Protein AF-A0A950ALD3-F1 (afdb_monomer_lite)

Secondary structure (DSSP, 8-state):
--PPPPHHHHHHHHHHHHHHHHHHHHHHHTT-TT--HHHHHHHHHHHHHH-SS--HHHHHHHHHHHHHHHTTPPTTHHHHHHHS--SS-HHHHTTS-HHHHHHHHHHHHHHHHT-

Radius of gyration: 14.39 Å; chains: 1; bounding box: 42×24×38 Å

Sequence (115 aa):
MATKPTRFQQQACDHLAEALALIVEGARLDGRGNFDTEDLTAIADRLAKASSAFALDEIVARALERRCRSLGLRSGTSDLLMVVESETRPLETLLLSDEEFKGHVERLDEELGEV

Structure (mmCIF, N/CA/C/O backbone):
data_AF-A0A950ALD3-F1
#
_entry.id   AF-A0A950ALD3-F1
#
loop_
_atom_site.group_PDB
_atom_site.id
_atom_site.type_symbol
_atom_site.label_atom_id
_atom_site.label_alt_id
_atom_site.label_comp_id
_atom_site.label_asym_id
_atom_site.label_entity_id
_atom_site.label_seq_id
_atom_site.pdbx_PDB_ins_code
_atom_site.Cartn_x
_atom_site.Cartn_y
_atom_site.Cartn_z
_atom_site.occupancy
_atom_site.B_iso_or_equiv
_atom_site.auth_seq_id
_atom_site.auth_comp_id
_atom_site.auth_asym_id
_atom_site.auth_atom_id
_atom_site.pdbx_PDB_model_num
ATOM 1 N N . MET A 1 1 ? 24.948 -12.929 -6.728 1.00 46.84 1 MET A N 1
ATOM 2 C CA . MET A 1 1 ? 25.126 -11.767 -5.829 1.00 46.84 1 MET A CA 1
ATOM 3 C C . MET A 1 1 ? 24.055 -10.752 -6.176 1.00 46.84 1 MET A C 1
ATOM 5 O O . MET A 1 1 ? 24.081 -10.253 -7.292 1.00 46.84 1 MET A O 1
ATOM 9 N N . ALA A 1 2 ? 23.106 -10.485 -5.278 1.00 56.88 2 ALA A N 1
ATOM 10 C CA . ALA A 1 2 ? 22.180 -9.371 -5.464 1.00 56.88 2 ALA A CA 1
ATOM 11 C C . ALA A 1 2 ? 22.966 -8.067 -5.262 1.00 56.88 2 ALA A C 1
ATOM 13 O O . ALA A 1 2 ? 23.447 -7.781 -4.165 1.00 56.88 2 ALA A O 1
ATOM 14 N N . THR A 1 3 ? 23.197 -7.322 -6.339 1.00 72.62 3 THR A N 1
ATOM 15 C CA . THR A 1 3 ? 23.787 -5.983 -6.264 1.00 72.62 3 THR A CA 1
ATOM 16 C C . THR A 1 3 ? 22.839 -5.068 -5.502 1.00 72.62 3 THR A C 1
ATOM 18 O O . THR A 1 3 ? 21.646 -5.045 -5.800 1.00 72.62 3 THR A O 1
ATOM 21 N N . LYS A 1 4 ? 23.360 -4.311 -4.528 1.00 82.75 4 LYS A N 1
ATOM 22 C CA . LYS A 1 4 ? 22.562 -3.328 -3.781 1.00 82.75 4 LYS A CA 1
ATOM 23 C C . LYS A 1 4 ? 21.843 -2.382 -4.759 1.00 82.75 4 LYS A C 1
ATOM 25 O O . LYS A 1 4 ? 22.503 -1.899 -5.685 1.00 82.75 4 LYS A O 1
ATOM 30 N N . PRO A 1 5 ? 20.548 -2.081 -4.552 1.00 85.88 5 PRO A N 1
ATOM 31 C CA . PRO A 1 5 ? 19.822 -1.152 -5.406 1.00 85.88 5 PRO A CA 1
ATOM 32 C C . PRO A 1 5 ? 20.500 0.217 -5.451 1.00 85.88 5 PRO A C 1
ATOM 34 O O . PRO A 1 5 ? 20.897 0.769 -4.419 1.00 85.88 5 PRO A O 1
ATOM 37 N N . THR A 1 6 ? 20.609 0.784 -6.648 1.00 92.31 6 THR A N 1
ATOM 38 C CA . THR A 1 6 ? 21.140 2.134 -6.854 1.00 92.31 6 THR A CA 1
ATOM 39 C C . THR A 1 6 ? 20.234 3.182 -6.209 1.00 92.31 6 THR A C 1
ATOM 41 O O . THR A 1 6 ? 19.047 2.953 -5.973 1.00 92.31 6 THR A O 1
ATOM 44 N N . ARG A 1 7 ? 20.773 4.383 -5.972 1.00 92.81 7 ARG A N 1
ATOM 45 C CA . ARG A 1 7 ? 19.989 5.508 -5.443 1.00 92.81 7 ARG A CA 1
ATOM 46 C C . ARG A 1 7 ? 18.783 5.843 -6.332 1.00 92.81 7 ARG A C 1
ATOM 48 O O . ARG A 1 7 ? 17.705 6.100 -5.812 1.00 92.81 7 ARG A O 1
ATOM 55 N N . PHE A 1 8 ? 18.947 5.772 -7.655 1.00 93.44 8 PHE A N 1
ATOM 56 C CA . PHE A 1 8 ? 17.853 5.990 -8.605 1.00 93.44 8 PHE A CA 1
ATOM 57 C C . PHE A 1 8 ? 16.784 4.898 -8.531 1.00 93.44 8 PHE A C 1
ATOM 59 O O . PHE A 1 8 ? 15.601 5.208 -8.595 1.00 93.44 8 PHE A O 1
ATOM 66 N N . GLN A 1 9 ? 17.176 3.635 -8.343 1.00 93.56 9 GLN A N 1
ATOM 67 C CA . GLN A 1 9 ? 16.218 2.542 -8.152 1.00 93.56 9 GLN A CA 1
ATOM 68 C C . GLN A 1 9 ? 15.418 2.730 -6.857 1.00 93.56 9 GLN A C 1
ATOM 70 O O . GLN A 1 9 ? 14.203 2.558 -6.864 1.00 93.56 9 GLN A O 1
ATOM 75 N N . GLN A 1 10 ? 16.070 3.127 -5.760 1.00 94.00 10 GLN A N 1
ATOM 76 C CA . GLN A 1 10 ? 15.378 3.413 -4.499 1.00 94.00 10 GLN A CA 1
ATOM 77 C C . GLN A 1 10 ? 14.377 4.564 -4.653 1.00 94.00 10 GLN A C 1
ATOM 79 O O . GLN A 1 10 ? 13.241 4.425 -4.214 1.00 94.00 10 GLN A O 1
ATOM 84 N N . GLN A 1 11 ? 14.767 5.647 -5.330 1.00 94.62 11 GLN A N 1
ATOM 85 C CA . GLN A 1 11 ? 13.874 6.774 -5.605 1.00 94.62 11 GLN A CA 1
ATOM 86 C C . GLN A 1 11 ? 12.697 6.377 -6.510 1.00 94.62 11 GLN A C 1
ATOM 88 O O . GLN A 1 11 ? 11.572 6.810 -6.285 1.00 94.62 11 GLN A O 1
ATOM 93 N N . ALA A 1 12 ? 12.934 5.531 -7.517 1.00 94.00 12 ALA A N 1
ATOM 94 C CA . ALA A 1 12 ? 11.860 4.998 -8.350 1.00 94.00 12 ALA A CA 1
ATOM 95 C C . ALA A 1 12 ? 10.856 4.193 -7.510 1.00 94.00 12 ALA A C 1
ATOM 97 O O . ALA A 1 12 ? 9.655 4.390 -7.652 1.00 94.00 12 ALA A O 1
ATOM 98 N N . CYS A 1 13 ? 11.337 3.352 -6.589 1.00 94.44 13 CYS A N 1
ATOM 99 C CA . CYS A 1 13 ? 10.479 2.617 -5.659 1.00 94.44 13 CYS A CA 1
ATOM 100 C C . CYS A 1 13 ? 9.642 3.561 -4.778 1.00 94.44 13 CYS A C 1
ATOM 102 O O . CYS A 1 13 ? 8.440 3.354 -4.637 1.00 94.44 13 CYS A O 1
ATOM 104 N N . ASP A 1 14 ? 10.239 4.645 -4.267 1.00 95.44 14 ASP A N 1
ATOM 105 C CA . ASP A 1 14 ? 9.509 5.658 -3.490 1.00 95.44 14 ASP A CA 1
ATOM 106 C C . ASP A 1 14 ? 8.390 6.329 -4.292 1.00 95.44 14 ASP A C 1
ATOM 108 O O . ASP A 1 14 ? 7.294 6.513 -3.761 1.00 95.44 14 ASP A O 1
ATOM 112 N N . HIS A 1 15 ? 8.641 6.667 -5.561 1.00 96.75 15 HIS A N 1
ATOM 113 C CA . HIS A 1 15 ? 7.628 7.260 -6.437 1.00 96.75 15 HIS A CA 1
ATOM 114 C C . HIS A 1 15 ? 6.514 6.268 -6.799 1.00 96.75 15 HIS A C 1
ATOM 116 O O . HIS A 1 15 ? 5.352 6.658 -6.869 1.00 96.75 15 HIS A O 1
ATOM 122 N N . LEU A 1 16 ? 6.841 4.992 -7.023 1.00 97.00 16 LEU A N 1
ATOM 123 C CA . LEU A 1 16 ? 5.839 3.960 -7.313 1.00 97.00 16 LEU A CA 1
ATOM 124 C C . LEU A 1 16 ? 4.941 3.704 -6.096 1.00 97.00 16 LEU A C 1
ATOM 126 O O . LEU A 1 16 ? 3.722 3.631 -6.235 1.00 97.00 16 LEU A O 1
ATOM 130 N N . ALA A 1 17 ? 5.532 3.636 -4.902 1.00 96.38 17 ALA A N 1
ATOM 131 C CA . ALA A 1 17 ? 4.797 3.509 -3.648 1.00 96.38 17 ALA A CA 1
ATOM 132 C C . ALA A 1 17 ? 3.910 4.733 -3.368 1.00 96.38 17 ALA A C 1
ATOM 134 O O . ALA A 1 17 ? 2.777 4.597 -2.914 1.00 96.38 17 ALA A O 1
ATOM 135 N N . GLU A 1 18 ? 4.406 5.935 -3.667 1.00 96.12 18 GLU A N 1
ATOM 136 C CA . GLU A 1 18 ? 3.626 7.171 -3.586 1.00 96.12 18 GLU A CA 1
ATOM 137 C C . GLU A 1 18 ? 2.441 7.175 -4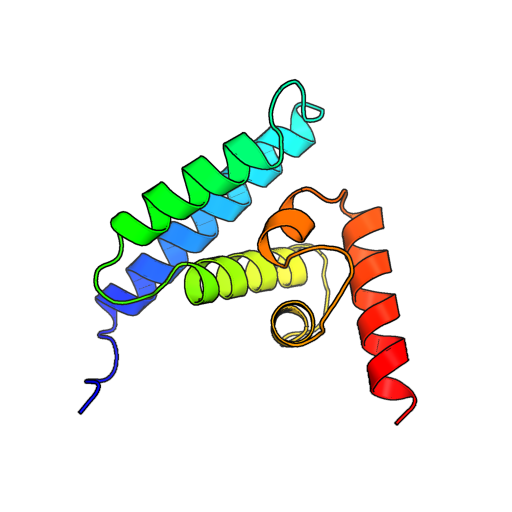.545 1.00 96.12 18 GLU A C 1
ATOM 139 O O . GLU A 1 18 ? 1.330 7.489 -4.131 1.00 96.12 18 GLU A O 1
ATOM 144 N N . ALA A 1 19 ? 2.657 6.785 -5.802 1.00 96.94 19 ALA A N 1
ATOM 145 C CA . ALA A 1 19 ? 1.588 6.686 -6.785 1.00 96.94 19 ALA A CA 1
ATOM 146 C C . ALA A 1 19 ? 0.495 5.715 -6.320 1.00 96.94 19 ALA A C 1
ATOM 148 O O . ALA A 1 19 ? -0.684 6.055 -6.383 1.00 96.94 19 ALA A O 1
ATOM 149 N N . LEU A 1 20 ? 0.880 4.544 -5.797 1.00 96.62 20 LEU A N 1
ATOM 150 C CA . LEU A 1 20 ? -0.062 3.574 -5.238 1.00 96.62 20 LEU A CA 1
ATOM 151 C C . LEU A 1 20 ? -0.879 4.181 -4.087 1.00 96.62 20 LEU A C 1
ATOM 153 O O . LEU A 1 20 ? -2.105 4.101 -4.098 1.00 96.62 20 LEU A O 1
ATOM 157 N N . ALA A 1 21 ? -0.211 4.827 -3.127 1.00 94.75 21 ALA A N 1
ATOM 158 C CA . ALA A 1 21 ? -0.872 5.450 -1.984 1.00 94.75 21 ALA A CA 1
ATOM 159 C C . ALA A 1 21 ? -1.846 6.565 -2.406 1.00 94.75 21 ALA A C 1
ATOM 161 O O . ALA A 1 21 ? -2.976 6.592 -1.925 1.00 94.75 21 ALA A O 1
ATOM 162 N N . LEU A 1 22 ? -1.443 7.437 -3.337 1.00 94.88 22 LEU A N 1
ATOM 163 C CA . LEU A 1 22 ? -2.263 8.554 -3.819 1.00 94.88 22 LEU A CA 1
ATOM 164 C C . LEU A 1 22 ? -3.482 8.093 -4.621 1.00 94.88 22 LEU A C 1
ATOM 166 O O . LEU A 1 22 ? -4.557 8.669 -4.477 1.00 94.88 22 LEU A O 1
ATOM 170 N N . ILE A 1 23 ? -3.340 7.056 -5.453 1.00 94.62 23 ILE A N 1
ATOM 171 C CA . ILE A 1 23 ? -4.470 6.472 -6.189 1.00 94.62 23 ILE A CA 1
ATOM 172 C C . ILE A 1 23 ? -5.514 5.947 -5.203 1.00 94.62 23 ILE A C 1
ATOM 174 O O . ILE A 1 23 ? -6.698 6.254 -5.334 1.00 94.62 23 ILE A O 1
ATOM 178 N N . VAL A 1 24 ? -5.073 5.192 -4.194 1.00 93.38 24 VAL A N 1
ATOM 179 C CA . VAL A 1 24 ? -5.976 4.617 -3.194 1.00 93.38 24 VAL A CA 1
ATOM 180 C C . VAL A 1 24 ? -6.595 5.696 -2.311 1.00 93.38 24 VAL A C 1
ATOM 182 O O . VAL A 1 24 ? -7.785 5.645 -2.019 1.00 93.38 24 VAL A O 1
ATOM 185 N N . GLU A 1 25 ? -5.824 6.697 -1.894 1.00 92.56 25 GLU A N 1
ATOM 186 C CA . GLU A 1 25 ? -6.351 7.850 -1.166 1.00 92.56 25 GLU A CA 1
ATOM 187 C C . GLU A 1 25 ? -7.416 8.590 -1.978 1.00 92.56 25 GLU A C 1
ATOM 189 O O . GLU A 1 25 ? -8.506 8.823 -1.461 1.00 92.56 25 GLU A O 1
ATOM 194 N N . GLY A 1 26 ? -7.149 8.875 -3.255 1.00 92.62 26 GLY A N 1
ATOM 195 C CA . GLY A 1 26 ? -8.121 9.480 -4.161 1.00 92.62 26 GLY A CA 1
ATOM 196 C C . GLY A 1 26 ? -9.404 8.656 -4.265 1.00 92.62 26 GLY A C 1
ATOM 197 O O . GLY A 1 26 ? -10.492 9.202 -4.102 1.00 92.62 26 GLY A O 1
ATOM 198 N N . ALA A 1 27 ? -9.282 7.336 -4.436 1.00 91.62 27 ALA A N 1
ATOM 199 C CA . ALA A 1 27 ? -10.429 6.432 -4.464 1.00 91.62 27 ALA A CA 1
ATOM 200 C C . ALA A 1 27 ? -11.227 6.462 -3.150 1.00 91.62 27 ALA A C 1
ATOM 202 O O . ALA A 1 27 ? -12.454 6.516 -3.176 1.00 91.62 27 ALA A O 1
ATOM 203 N N . ARG A 1 28 ? -10.561 6.470 -1.988 1.00 89.12 28 ARG A N 1
ATOM 204 C CA . ARG A 1 28 ? -11.236 6.554 -0.680 1.00 89.12 28 ARG A CA 1
ATOM 205 C C . ARG A 1 28 ? -11.953 7.888 -0.486 1.00 89.12 28 ARG A C 1
ATOM 207 O O . ARG A 1 28 ? -13.081 7.888 -0.000 1.00 89.12 28 ARG A O 1
ATOM 214 N N . LEU A 1 29 ? -11.323 8.999 -0.867 1.00 88.50 29 LEU A N 1
ATOM 215 C CA . LEU A 1 29 ? -11.906 10.341 -0.765 1.00 88.50 29 LEU A CA 1
ATOM 216 C C . LEU A 1 29 ? -13.130 10.514 -1.673 1.00 88.50 29 LEU A C 1
ATOM 218 O O . LEU A 1 29 ? -14.070 11.205 -1.292 1.00 88.50 29 LEU A O 1
ATOM 222 N N . ASP A 1 30 ? -13.152 9.840 -2.823 1.00 88.69 30 ASP A N 1
ATOM 223 C CA . ASP A 1 30 ? -14.302 9.792 -3.737 1.00 88.69 30 ASP A CA 1
ATOM 224 C C . ASP A 1 30 ? -15.396 8.796 -3.284 1.00 88.69 30 ASP A C 1
ATOM 226 O O . ASP A 1 30 ? -16.366 8.537 -3.991 1.00 88.69 30 ASP A O 1
ATOM 230 N N . GLY A 1 31 ? -15.261 8.215 -2.084 1.00 81.75 31 GLY A N 1
ATOM 231 C CA . GLY A 1 31 ? -16.244 7.297 -1.500 1.00 81.75 31 GLY A CA 1
ATOM 232 C C . GLY A 1 31 ? -16.114 5.845 -1.965 1.00 81.75 31 GLY A C 1
ATOM 233 O O . GLY A 1 31 ? -17.079 5.090 -1.874 1.00 81.75 31 GLY A O 1
ATOM 234 N N . ARG A 1 32 ? -14.939 5.450 -2.470 1.00 71.00 32 ARG A N 1
ATOM 235 C CA . ARG A 1 32 ? -14.583 4.134 -3.040 1.00 71.00 32 ARG A CA 1
ATOM 236 C C . ARG A 1 32 ? -15.385 3.689 -4.261 1.00 71.00 32 ARG A C 1
ATOM 238 O O . ARG A 1 32 ? -14.904 2.800 -4.943 1.00 71.00 32 ARG A O 1
ATOM 245 N N . GLY A 1 33 ? -16.517 4.316 -4.590 1.00 76.19 33 GLY A N 1
ATOM 246 C CA . GLY A 1 33 ? -17.267 4.130 -5.838 1.00 76.19 33 GLY A CA 1
ATOM 247 C C . GLY A 1 33 ? -17.228 2.698 -6.385 1.00 76.19 33 GLY A C 1
ATOM 248 O O . GLY A 1 33 ? -17.718 1.771 -5.746 1.00 76.19 33 GLY A O 1
ATOM 249 N N . ASN A 1 34 ? -16.611 2.547 -7.560 1.00 84.00 34 ASN A N 1
ATOM 250 C CA . ASN A 1 34 ? -16.360 1.260 -8.217 1.00 84.00 34 ASN A CA 1
ATOM 251 C C . ASN A 1 34 ? -14.940 0.714 -7.981 1.00 84.00 34 ASN A C 1
ATOM 253 O O . ASN A 1 34 ? -14.609 -0.303 -8.567 1.00 84.00 34 ASN A O 1
ATOM 257 N N . PHE A 1 35 ? -14.096 1.402 -7.206 1.00 91.38 35 PHE A N 1
ATOM 258 C CA . PHE A 1 35 ? -12.700 1.026 -7.001 1.00 91.38 35 PHE A CA 1
ATOM 259 C C . PHE A 1 35 ? -12.589 -0.046 -5.919 1.00 91.38 35 PHE A C 1
ATOM 261 O O . PHE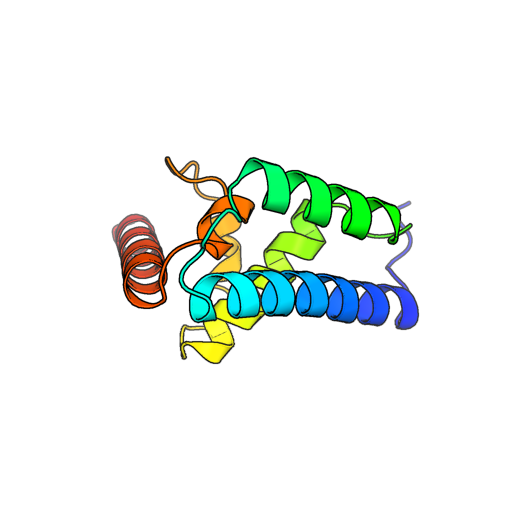 A 1 35 ? -12.758 0.232 -4.726 1.00 91.38 35 PHE A O 1
ATOM 268 N N . ASP A 1 36 ? -12.285 -1.266 -6.342 1.00 90.69 36 ASP A N 1
ATOM 269 C CA . ASP A 1 36 ? -12.246 -2.433 -5.470 1.00 90.69 36 ASP A CA 1
ATOM 270 C C . ASP A 1 36 ? -10.849 -3.075 -5.368 1.00 90.69 36 ASP A C 1
ATOM 272 O O . ASP A 1 36 ? -9.819 -2.532 -5.784 1.00 90.69 36 ASP A O 1
ATOM 276 N N . THR A 1 37 ? -10.804 -4.247 -4.737 1.00 91.81 37 THR A N 1
ATOM 277 C CA . THR A 1 37 ? -9.582 -5.035 -4.566 1.00 91.81 37 THR A CA 1
ATOM 278 C C . THR A 1 37 ? -8.988 -5.513 -5.893 1.00 91.81 37 THR A C 1
ATOM 280 O O . THR A 1 37 ? -7.763 -5.623 -6.003 1.00 91.81 37 THR A O 1
ATOM 283 N N . GLU A 1 38 ? -9.813 -5.812 -6.898 1.00 93.50 38 GLU A N 1
ATOM 284 C CA . GLU A 1 38 ? -9.344 -6.258 -8.211 1.00 93.50 38 GLU A CA 1
ATOM 285 C C . GLU A 1 38 ? -8.673 -5.098 -8.953 1.00 93.50 38 GLU A C 1
ATOM 287 O O . GLU A 1 38 ? -7.548 -5.253 -9.442 1.00 93.50 38 GLU A O 1
ATOM 292 N N . ASP A 1 39 ? -9.291 -3.915 -8.934 1.00 94.44 39 ASP A N 1
ATOM 293 C CA . ASP A 1 39 ? -8.707 -2.690 -9.487 1.00 94.44 39 ASP A CA 1
ATOM 294 C C . ASP A 1 39 ? -7.368 -2.353 -8.826 1.00 94.44 39 ASP A C 1
ATOM 296 O O . ASP A 1 39 ? -6.367 -2.095 -9.508 1.00 94.44 39 ASP A O 1
ATOM 300 N N . LEU A 1 40 ? -7.323 -2.408 -7.490 1.00 95.25 40 LEU A N 1
ATOM 301 C CA . LEU A 1 40 ? -6.101 -2.171 -6.732 1.00 95.25 40 LEU A CA 1
ATOM 302 C C . LEU A 1 40 ? -5.000 -3.167 -7.111 1.00 95.25 40 LEU A C 1
ATOM 304 O O . LEU A 1 40 ? -3.865 -2.760 -7.369 1.00 95.25 40 LEU A O 1
ATOM 308 N N . THR A 1 41 ? -5.332 -4.456 -7.191 1.00 95.12 41 THR A N 1
ATOM 309 C CA . THR A 1 41 ? -4.384 -5.510 -7.578 1.00 95.12 41 THR A CA 1
ATOM 310 C C . THR A 1 41 ? -3.839 -5.253 -8.983 1.00 95.12 41 THR A C 1
ATOM 312 O O . THR A 1 41 ? -2.625 -5.256 -9.193 1.00 95.12 41 THR A O 1
ATOM 315 N N . ALA A 1 42 ? -4.710 -4.922 -9.938 1.00 95.75 42 ALA A N 1
ATOM 316 C CA . ALA A 1 42 ? -4.317 -4.648 -11.315 1.00 95.75 42 ALA A CA 1
ATOM 317 C C . ALA A 1 42 ? -3.425 -3.400 -11.452 1.00 95.75 42 ALA A C 1
ATOM 319 O O . ALA A 1 42 ? -2.569 -3.337 -12.342 1.00 95.75 42 ALA A O 1
ATOM 320 N N . ILE A 1 43 ? -3.619 -2.382 -10.611 1.00 95.50 43 ILE A N 1
ATOM 321 C CA . ILE A 1 43 ? -2.752 -1.197 -10.569 1.00 95.50 43 ILE A CA 1
ATOM 322 C C . ILE A 1 43 ? -1.405 -1.541 -9.946 1.00 95.50 43 ILE A C 1
ATOM 324 O O . ILE A 1 43 ? -0.366 -1.206 -10.522 1.00 95.50 43 ILE A O 1
ATOM 328 N N . ALA A 1 44 ? -1.408 -2.236 -8.813 1.00 95.00 44 ALA A N 1
ATOM 329 C CA . ALA A 1 44 ? -0.191 -2.598 -8.106 1.00 95.00 44 ALA A CA 1
ATOM 330 C C . ALA A 1 44 ? 0.715 -3.494 -8.975 1.00 95.00 44 ALA A C 1
ATOM 332 O O . ALA A 1 44 ? 1.912 -3.228 -9.096 1.00 95.00 44 ALA A O 1
ATOM 333 N N . ASP A 1 45 ? 0.136 -4.445 -9.714 1.00 95.00 45 ASP A N 1
ATOM 334 C CA . ASP A 1 45 ? 0.850 -5.274 -10.693 1.00 95.00 45 ASP A CA 1
ATOM 335 C C . ASP A 1 45 ? 1.493 -4.455 -11.820 1.00 95.00 45 ASP A C 1
ATOM 337 O O . ASP A 1 45 ? 2.610 -4.741 -12.267 1.00 95.00 45 ASP A O 1
ATOM 341 N N . ARG A 1 46 ? 0.798 -3.426 -12.321 1.00 95.12 46 ARG A N 1
ATOM 342 C CA . ARG A 1 46 ? 1.343 -2.535 -13.358 1.00 95.12 46 ARG A CA 1
ATOM 343 C C . ARG A 1 46 ? 2.491 -1.687 -12.817 1.00 95.12 46 ARG A C 1
ATOM 345 O O . ARG A 1 46 ? 3.478 -1.503 -13.528 1.00 95.12 46 ARG A O 1
ATOM 352 N N . LEU A 1 47 ? 2.392 -1.212 -11.576 1.00 93.31 47 LEU A N 1
ATOM 353 C CA . LEU A 1 47 ? 3.466 -0.470 -10.913 1.00 93.31 47 LEU A CA 1
ATOM 354 C C . LEU A 1 47 ? 4.688 -1.359 -10.659 1.00 93.31 47 LEU A C 1
ATOM 356 O O . LEU A 1 47 ? 5.808 -0.941 -10.946 1.00 93.31 47 LEU A O 1
ATOM 360 N N . ALA A 1 48 ? 4.486 -2.602 -10.217 1.00 93.06 48 ALA A N 1
ATOM 361 C CA . ALA A 1 48 ? 5.568 -3.567 -10.040 1.00 93.06 48 ALA A CA 1
ATOM 362 C C . ALA A 1 48 ? 6.316 -3.829 -11.356 1.00 93.06 48 ALA A C 1
ATOM 364 O O . ALA A 1 48 ? 7.542 -3.813 -11.379 1.00 93.06 48 ALA A O 1
ATOM 365 N N . LYS A 1 49 ? 5.599 -3.951 -12.483 1.00 93.50 49 LYS A N 1
ATOM 366 C CA . LYS A 1 49 ? 6.207 -4.093 -13.823 1.00 93.50 49 LYS A CA 1
ATOM 367 C C . LYS A 1 49 ? 7.012 -2.872 -14.277 1.00 93.50 49 LYS A C 1
ATOM 369 O O . LYS A 1 49 ? 7.878 -3.015 -15.138 1.00 93.50 49 LYS A O 1
ATOM 374 N N . ALA A 1 50 ? 6.738 -1.686 -13.734 1.00 91.12 50 ALA A N 1
ATOM 375 C CA . ALA A 1 50 ? 7.523 -0.484 -14.017 1.00 91.12 50 ALA A CA 1
ATOM 376 C C . ALA A 1 50 ? 8.874 -0.475 -13.276 1.00 91.12 50 ALA A C 1
ATOM 378 O O . ALA A 1 50 ? 9.776 0.278 -13.647 1.00 91.12 50 ALA A O 1
ATOM 379 N N . SER A 1 51 ? 9.034 -1.317 -12.252 1.00 88.38 51 SER A N 1
ATOM 380 C CA . SER A 1 51 ? 10.283 -1.496 -11.521 1.00 88.38 51 SER A CA 1
ATOM 381 C C . SER A 1 51 ? 11.043 -2.715 -12.035 1.00 88.38 51 SER A C 1
ATOM 383 O O . SER A 1 51 ? 10.515 -3.817 -12.119 1.00 88.38 51 SER A O 1
ATOM 385 N N . SER A 1 52 ? 12.332 -2.546 -12.324 1.00 86.44 52 SER A N 1
ATOM 386 C CA . SER A 1 52 ? 13.223 -3.672 -12.635 1.00 86.44 52 SER A CA 1
ATOM 387 C C . SER A 1 52 ? 13.978 -4.197 -11.407 1.00 86.44 52 SER A C 1
ATOM 389 O O . SER A 1 52 ? 14.818 -5.082 -11.548 1.00 86.44 52 SER A O 1
ATOM 391 N N . ALA A 1 53 ? 13.792 -3.576 -10.238 1.00 88.44 53 ALA A N 1
ATOM 392 C CA . ALA A 1 53 ? 14.668 -3.748 -9.074 1.00 88.44 53 ALA A CA 1
ATOM 393 C C . ALA A 1 53 ? 13.933 -4.090 -7.772 1.00 88.44 53 ALA A C 1
ATOM 395 O O . ALA A 1 53 ? 14.585 -4.465 -6.803 1.00 88.44 53 ALA A O 1
ATOM 396 N N . PHE A 1 54 ? 12.610 -3.943 -7.745 1.00 88.81 54 PHE A N 1
ATOM 397 C CA . PHE A 1 54 ? 11.770 -4.173 -6.571 1.00 88.81 54 PHE A CA 1
ATOM 398 C C . PHE A 1 54 ? 10.537 -4.951 -6.997 1.00 88.81 54 PHE A C 1
ATOM 400 O O . PHE A 1 54 ? 9.985 -4.652 -8.060 1.00 88.81 54 PHE A O 1
ATOM 407 N N . ALA A 1 55 ? 10.137 -5.932 -6.191 1.00 92.12 55 ALA A N 1
ATOM 408 C CA . ALA A 1 55 ? 8.904 -6.656 -6.415 1.00 92.12 55 ALA A CA 1
ATOM 409 C C . ALA A 1 55 ? 7.718 -5.845 -5.878 1.00 92.12 55 ALA A C 1
ATOM 411 O O . ALA A 1 55 ? 7.862 -4.740 -5.341 1.00 92.12 55 ALA A O 1
ATOM 412 N N . LEU A 1 56 ? 6.524 -6.397 -6.079 1.00 92.88 56 LEU A N 1
ATOM 413 C CA . LEU A 1 56 ? 5.287 -5.798 -5.603 1.00 92.88 56 LEU A CA 1
ATOM 414 C C . LEU A 1 56 ? 5.321 -5.585 -4.083 1.00 92.88 56 LEU A C 1
ATOM 416 O O . LEU A 1 56 ? 4.985 -4.497 -3.622 1.00 92.88 56 LEU A O 1
ATOM 420 N N . ASP A 1 57 ? 5.795 -6.574 -3.327 1.00 92.31 57 ASP A N 1
ATOM 421 C CA . ASP A 1 57 ? 5.801 -6.539 -1.864 1.00 92.31 57 ASP A CA 1
ATOM 422 C C . ASP A 1 57 ? 6.617 -5.366 -1.309 1.00 92.31 57 ASP A C 1
ATOM 424 O O . ASP A 1 57 ? 6.157 -4.684 -0.396 1.00 92.31 57 ASP A O 1
ATOM 428 N N . GLU A 1 58 ? 7.779 -5.040 -1.889 1.00 93.00 58 GLU A N 1
ATOM 429 C CA . GLU A 1 58 ? 8.548 -3.873 -1.440 1.00 93.00 58 GLU A CA 1
ATOM 430 C C . GLU A 1 58 ? 7.856 -2.544 -1.761 1.00 93.00 58 GLU A C 1
ATOM 432 O O . GLU A 1 58 ? 7.959 -1.590 -0.986 1.00 93.00 58 GLU A O 1
ATOM 437 N N . ILE A 1 59 ? 7.151 -2.460 -2.893 1.00 94.81 59 ILE A N 1
ATOM 438 C CA . ILE A 1 59 ? 6.378 -1.265 -3.254 1.00 94.81 59 ILE A CA 1
ATOM 439 C C . ILE A 1 59 ? 5.200 -1.103 -2.284 1.00 94.81 59 ILE A C 1
ATOM 441 O O . ILE A 1 59 ? 4.957 0.003 -1.797 1.00 94.81 59 ILE A O 1
ATOM 445 N N . VAL A 1 60 ? 4.508 -2.200 -1.959 1.00 95.06 60 VAL A N 1
ATOM 446 C CA . VAL A 1 60 ? 3.398 -2.224 -0.997 1.00 95.06 60 VAL A CA 1
ATOM 447 C C . VAL A 1 60 ? 3.880 -1.851 0.400 1.00 95.06 60 VAL A C 1
ATOM 449 O O . VAL A 1 60 ? 3.301 -0.953 1.007 1.00 95.06 60 VAL A O 1
ATOM 452 N N . ALA A 1 61 ? 4.977 -2.438 0.880 1.00 93.62 61 ALA A N 1
ATOM 453 C CA . ALA A 1 61 ? 5.560 -2.109 2.179 1.00 93.62 61 ALA A CA 1
ATOM 454 C C . ALA A 1 61 ? 5.867 -0.608 2.299 1.00 93.62 61 ALA A C 1
ATOM 456 O O . ALA A 1 61 ? 5.505 0.036 3.284 1.00 93.62 61 ALA A O 1
ATOM 457 N N . ARG A 1 62 ? 6.460 -0.004 1.258 1.00 94.44 62 ARG A N 1
A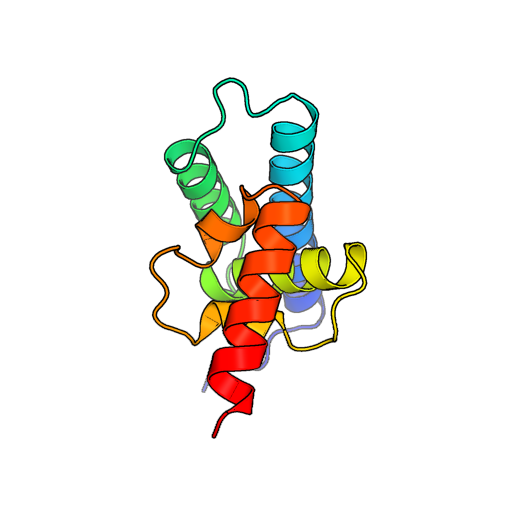TOM 458 C CA . ARG A 1 62 ? 6.711 1.446 1.239 1.00 94.44 62 ARG A CA 1
ATOM 459 C C . ARG A 1 62 ? 5.430 2.271 1.194 1.00 94.44 62 ARG A C 1
ATOM 461 O O . ARG A 1 62 ? 5.383 3.326 1.825 1.00 94.44 62 ARG A O 1
ATOM 468 N N . ALA A 1 63 ? 4.406 1.830 0.465 1.00 95.56 63 ALA A N 1
ATOM 469 C CA . ALA A 1 63 ? 3.118 2.520 0.424 1.00 95.56 63 ALA A CA 1
ATOM 470 C C . ALA A 1 63 ? 2.436 2.497 1.804 1.00 95.56 63 ALA A C 1
ATOM 472 O O . ALA A 1 63 ? 1.961 3.532 2.275 1.00 95.56 63 ALA A O 1
ATOM 473 N N . LEU A 1 64 ? 2.479 1.353 2.491 1.00 94.25 64 LEU A N 1
ATOM 474 C CA . LEU A 1 64 ? 1.988 1.196 3.859 1.00 94.25 64 LEU A CA 1
ATOM 475 C C . LEU A 1 64 ? 2.761 2.074 4.840 1.00 94.25 64 LEU A C 1
ATOM 477 O O . LEU A 1 64 ? 2.146 2.803 5.608 1.00 94.25 64 LEU A O 1
ATOM 481 N N . GLU A 1 65 ? 4.091 2.107 4.765 1.00 93.44 65 GLU A N 1
ATOM 482 C CA . GLU A 1 65 ? 4.916 2.969 5.622 1.00 93.44 65 GLU A CA 1
ATOM 483 C C . GLU A 1 65 ? 4.606 4.460 5.406 1.00 93.44 65 GLU A C 1
ATOM 485 O O . GLU A 1 65 ? 4.631 5.266 6.338 1.00 93.44 65 GLU A O 1
ATOM 490 N N . ARG A 1 66 ? 4.290 4.872 4.172 1.00 92.81 66 ARG A N 1
ATOM 491 C CA . ARG A 1 66 ? 3.829 6.246 3.903 1.00 92.81 66 ARG A CA 1
ATOM 492 C C . ARG A 1 66 ? 2.482 6.521 4.561 1.00 92.81 66 ARG A C 1
ATOM 494 O O . ARG A 1 66 ? 2.320 7.585 5.157 1.00 92.81 66 ARG A O 1
ATOM 501 N N . ARG A 1 67 ? 1.553 5.569 4.493 1.00 92.56 67 ARG A N 1
ATOM 502 C CA . ARG A 1 67 ? 0.243 5.679 5.135 1.00 92.56 67 ARG A CA 1
ATOM 503 C C . ARG A 1 67 ? 0.343 5.701 6.663 1.00 92.56 67 ARG A C 1
ATOM 505 O O . ARG A 1 67 ? -0.279 6.543 7.301 1.00 92.56 67 ARG A O 1
ATOM 512 N N . CYS A 1 68 ? 1.159 4.835 7.259 1.00 91.56 68 CYS A N 1
ATOM 513 C CA . CYS A 1 68 ? 1.419 4.841 8.698 1.00 91.56 68 CYS A CA 1
ATOM 514 C C . CYS A 1 68 ? 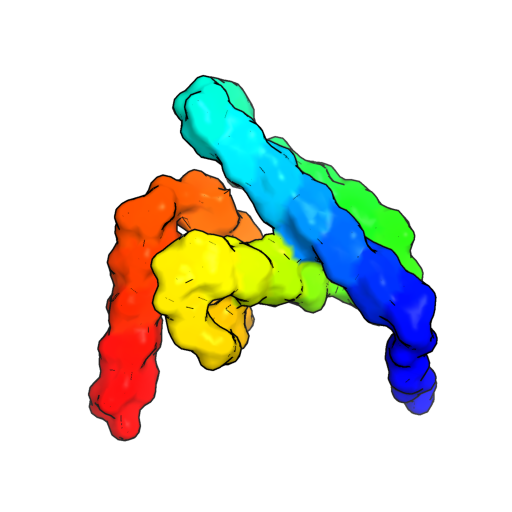1.908 6.220 9.155 1.00 91.56 68 CYS A C 1
ATOM 516 O O . CYS A 1 68 ? 1.347 6.809 10.080 1.00 91.56 68 CYS A O 1
ATOM 518 N N . ARG A 1 69 ? 2.886 6.788 8.437 1.00 91.19 69 ARG A N 1
ATOM 519 C CA . ARG A 1 69 ? 3.419 8.123 8.731 1.00 91.19 69 ARG A CA 1
ATOM 520 C C . ARG A 1 69 ? 2.386 9.237 8.574 1.00 91.19 69 ARG A C 1
ATOM 522 O O . ARG A 1 69 ? 2.353 10.123 9.424 1.00 91.19 69 ARG A O 1
ATOM 529 N N . SER A 1 70 ? 1.541 9.213 7.539 1.00 91.00 70 SER A N 1
ATOM 530 C CA . SER A 1 70 ? 0.502 10.244 7.365 1.00 91.00 70 SER A CA 1
ATOM 531 C C . SER A 1 70 ? -0.557 10.204 8.470 1.00 91.00 70 SER A C 1
ATOM 533 O O . SER A 1 70 ? -1.120 11.239 8.820 1.00 91.00 70 SER A O 1
ATOM 535 N N . LEU A 1 71 ? -0.777 9.031 9.067 1.00 90.62 71 LEU A N 1
ATOM 536 C CA . LEU A 1 71 ? -1.714 8.817 10.167 1.00 90.62 71 LEU A CA 1
ATOM 537 C C . LEU A 1 71 ? -1.102 8.998 11.565 1.00 90.62 71 LEU A C 1
ATOM 539 O O . LEU A 1 71 ? -1.828 8.869 12.554 1.00 90.62 71 LEU A O 1
ATOM 543 N N . GLY A 1 72 ? 0.194 9.319 11.656 1.00 89.69 72 GLY A N 1
ATOM 544 C CA . GLY A 1 72 ? 0.909 9.516 12.921 1.00 89.69 72 GLY A CA 1
ATOM 545 C C . GLY A 1 72 ? 1.267 8.221 13.657 1.00 89.69 72 GLY A C 1
ATOM 546 O O . GLY A 1 72 ? 1.550 8.263 14.853 1.00 89.69 72 GLY A O 1
ATOM 547 N N . LEU A 1 73 ? 1.244 7.079 12.965 1.00 87.50 73 LEU A N 1
ATOM 548 C CA . LEU A 1 73 ? 1.645 5.782 13.509 1.00 87.50 73 LEU A CA 1
ATOM 549 C C . LEU A 1 73 ? 3.177 5.673 13.572 1.00 87.50 73 LEU A C 1
ATOM 551 O O . LEU A 1 73 ? 3.901 6.412 12.895 1.00 87.50 73 LEU A O 1
ATOM 555 N N . ARG A 1 74 ? 3.685 4.777 14.427 1.00 82.00 74 ARG A N 1
ATOM 556 C CA . ARG A 1 74 ? 5.132 4.631 14.647 1.00 82.00 74 ARG A CA 1
ATOM 557 C C . ARG A 1 74 ? 5.824 4.115 13.378 1.00 82.00 74 ARG A C 1
ATOM 559 O O . ARG A 1 74 ? 5.242 3.402 12.568 1.00 82.00 74 ARG A O 1
ATOM 566 N N . SER A 1 75 ? 7.097 4.472 13.221 1.00 75.06 75 SER A N 1
ATOM 567 C CA . SER A 1 75 ? 7.947 3.897 12.171 1.00 75.06 75 SER A CA 1
ATOM 568 C C . SER A 1 75 ? 8.075 2.386 12.369 1.00 75.06 75 SER A C 1
ATOM 570 O O . SER A 1 75 ? 8.243 1.936 13.502 1.00 75.06 75 SER A O 1
ATOM 572 N N . GLY A 1 76 ? 8.067 1.623 11.273 1.00 74.44 76 GLY A N 1
ATOM 573 C CA . GLY A 1 76 ? 8.230 0.162 11.304 1.00 74.44 76 GLY A CA 1
ATOM 574 C C . GLY A 1 76 ? 6.922 -0.608 11.508 1.00 74.44 76 GLY A C 1
ATOM 575 O O . GLY A 1 76 ? 6.898 -1.829 11.412 1.00 74.44 76 GLY A O 1
ATOM 576 N N . THR A 1 77 ? 5.805 0.091 11.709 1.00 77.38 77 THR A N 1
ATOM 577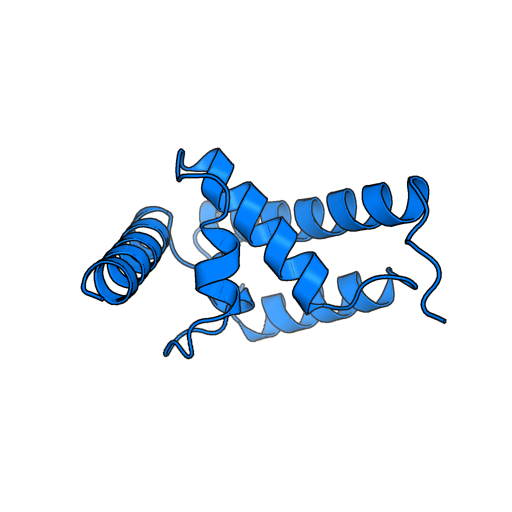 C CA . THR A 1 77 ? 4.471 -0.516 11.757 1.00 77.38 77 THR A CA 1
ATOM 578 C C . THR A 1 77 ? 4.081 -1.186 10.433 1.00 77.38 77 THR A C 1
ATOM 580 O O . THR A 1 77 ? 3.340 -2.167 10.440 1.00 77.38 77 THR A O 1
ATOM 583 N N . SER A 1 78 ? 4.592 -0.711 9.290 1.00 76.56 78 SER A N 1
ATOM 584 C CA . SER A 1 78 ? 4.369 -1.388 8.005 1.00 76.56 78 SER A CA 1
ATOM 585 C C . SER A 1 78 ? 4.931 -2.803 7.979 1.00 76.56 78 SER A C 1
ATOM 587 O O . SER A 1 78 ? 4.363 -3.663 7.316 1.00 76.56 78 SER A O 1
ATOM 589 N N . ASP A 1 79 ? 6.025 -3.056 8.698 1.00 79.19 79 ASP A N 1
ATOM 590 C CA . ASP A 1 79 ? 6.665 -4.368 8.707 1.00 79.19 79 ASP A CA 1
ATOM 591 C C . ASP A 1 79 ? 5.766 -5.394 9.406 1.00 79.19 79 ASP A C 1
ATOM 593 O O . ASP A 1 79 ? 5.697 -6.539 8.971 1.00 79.19 79 ASP A O 1
ATOM 597 N N . LEU A 1 80 ? 4.985 -4.966 10.407 1.00 76.94 80 LEU A N 1
ATOM 598 C CA . LEU A 1 80 ? 3.979 -5.811 11.058 1.00 76.94 80 LEU A CA 1
ATOM 599 C C . LEU A 1 80 ? 2.911 -6.269 10.059 1.00 76.94 80 LEU A C 1
ATOM 601 O O . LEU A 1 80 ? 2.601 -7.454 9.973 1.00 76.94 80 LEU A O 1
ATOM 605 N N . LEU A 1 81 ? 2.412 -5.334 9.246 1.00 79.50 81 LEU A N 1
ATOM 606 C CA . LEU A 1 81 ? 1.408 -5.611 8.217 1.00 79.50 81 LEU A CA 1
ATOM 607 C C . LEU A 1 81 ? 1.927 -6.561 7.133 1.00 79.50 81 LEU A C 1
ATOM 609 O O . LEU A 1 81 ? 1.137 -7.276 6.532 1.00 79.50 81 LEU A O 1
ATOM 613 N N . MET A 1 82 ? 3.236 -6.563 6.871 1.00 82.94 82 MET A N 1
ATOM 614 C CA . MET A 1 82 ? 3.860 -7.428 5.865 1.00 82.94 82 MET A CA 1
ATOM 615 C C . MET A 1 82 ? 4.201 -8.830 6.393 1.00 82.94 82 MET A C 1
ATOM 617 O O . MET A 1 82 ? 4.415 -9.733 5.587 1.00 82.94 82 MET A O 1
ATOM 621 N N . VAL A 1 83 ? 4.298 -9.012 7.716 1.00 77.06 83 VAL A N 1
ATOM 622 C CA . VAL A 1 83 ? 4.807 -10.246 8.345 1.00 77.06 83 VAL A CA 1
ATOM 623 C C . VAL A 1 83 ? 3.702 -11.084 8.986 1.00 77.06 83 VAL A C 1
ATOM 625 O O . VAL A 1 83 ? 3.833 -12.307 9.039 1.00 77.06 83 VAL A O 1
ATOM 628 N N . VAL A 1 84 ? 2.621 -10.467 9.469 1.00 71.56 84 VAL A N 1
ATOM 629 C CA . VAL A 1 84 ? 1.538 -11.206 10.127 1.00 71.56 84 VAL A CA 1
ATOM 630 C C . VAL A 1 84 ? 0.614 -11.837 9.086 1.00 71.56 84 VAL A C 1
ATOM 632 O O . VAL A 1 84 ? 0.091 -11.156 8.203 1.00 71.56 84 VAL A O 1
ATOM 635 N N . GLU A 1 85 ? 0.378 -13.146 9.216 1.00 65.75 85 GLU A N 1
ATOM 636 C CA . GLU A 1 85 ? -0.712 -13.830 8.519 1.00 65.75 85 GLU A CA 1
ATOM 637 C C . GLU A 1 85 ? -2.045 -13.316 9.070 1.00 65.75 85 GLU A C 1
ATOM 639 O O . GLU A 1 85 ? -2.599 -13.844 10.031 1.00 65.75 85 GLU A O 1
ATOM 644 N N . SER A 1 86 ? -2.532 -12.229 8.480 1.00 70.12 86 SER A N 1
ATOM 645 C CA . SER A 1 86 ? -3.807 -11.619 8.830 1.00 70.12 86 SER A CA 1
ATOM 646 C C . SER A 1 86 ? -4.888 -12.004 7.819 1.00 70.12 86 SER A C 1
ATOM 648 O O . SER A 1 86 ? -4.600 -12.375 6.679 1.00 70.12 86 SER A O 1
ATOM 650 N N . GLU A 1 87 ? -6.155 -11.879 8.218 1.00 71.94 87 GLU A N 1
ATOM 651 C CA . GLU A 1 87 ? -7.298 -12.101 7.323 1.00 71.94 87 GLU A CA 1
ATOM 652 C C . GLU A 1 87 ? -7.297 -11.150 6.111 1.00 71.94 87 GLU A C 1
ATOM 654 O O . GLU A 1 87 ? -7.889 -11.465 5.082 1.00 71.94 87 GLU A O 1
ATOM 659 N N . THR A 1 88 ? -6.636 -9.991 6.223 1.00 80.44 88 THR A N 1
ATOM 660 C CA . THR A 1 88 ? -6.536 -8.981 5.161 1.00 80.44 88 THR A CA 1
ATOM 661 C C . THR A 1 88 ? -5.121 -8.949 4.592 1.00 80.44 88 THR A C 1
ATOM 663 O O . THR A 1 88 ? -4.139 -8.814 5.324 1.00 80.44 88 THR A O 1
ATOM 666 N N . ARG A 1 89 ? -4.985 -9.037 3.266 1.00 88.50 89 ARG A N 1
ATOM 667 C CA . ARG A 1 89 ? -3.657 -9.000 2.633 1.00 88.50 89 ARG A CA 1
ATOM 668 C C . ARG A 1 89 ? -3.041 -7.601 2.758 1.00 88.50 89 ARG A C 1
ATOM 670 O O . ARG A 1 89 ? -3.781 -6.620 2.680 1.00 88.50 89 ARG A O 1
ATOM 677 N N . PRO A 1 90 ? -1.703 -7.459 2.832 1.00 90.94 90 PRO A N 1
ATOM 678 C CA . PRO A 1 90 ? -1.059 -6.156 3.027 1.00 90.94 90 PRO A CA 1
ATOM 679 C C . PRO A 1 90 ? -1.508 -5.100 2.008 1.00 90.94 90 PRO A C 1
ATOM 681 O O . PRO A 1 90 ? -1.811 -3.967 2.374 1.00 90.94 90 PRO A O 1
ATOM 684 N N . LEU A 1 91 ? -1.646 -5.482 0.734 1.00 93.25 91 LEU A N 1
ATOM 685 C CA . LEU A 1 91 ? -2.153 -4.597 -0.317 1.00 93.25 91 LEU A CA 1
ATOM 686 C C . LEU A 1 91 ? -3.593 -4.130 -0.042 1.00 93.25 91 LEU A C 1
ATOM 688 O O . LEU A 1 91 ? -3.889 -2.947 -0.176 1.00 93.25 91 LEU A O 1
ATOM 692 N N . GLU A 1 92 ? -4.477 -5.034 0.379 1.00 92.38 92 GLU A N 1
ATOM 693 C CA . GLU A 1 92 ? -5.889 -4.742 0.662 1.00 92.38 92 GLU A CA 1
ATOM 694 C C . GLU A 1 92 ? -6.052 -3.790 1.846 1.00 92.38 92 GLU A C 1
ATOM 696 O O . GLU A 1 92 ? -6.985 -2.985 1.862 1.00 92.38 92 GLU A O 1
ATOM 701 N N . THR A 1 93 ? -5.114 -3.801 2.798 1.00 92.12 93 THR A N 1
ATOM 702 C CA . THR A 1 93 ? -5.153 -2.862 3.926 1.00 92.12 93 THR A CA 1
ATOM 703 C C . THR A 1 93 ? -5.085 -1.400 3.471 1.00 92.12 93 THR A C 1
ATOM 705 O O . THR A 1 93 ? -5.616 -0.524 4.152 1.00 92.12 93 THR A O 1
ATOM 708 N N . LEU A 1 94 ? -4.528 -1.099 2.289 1.00 92.31 94 LEU A N 1
ATOM 709 C CA . LEU A 1 94 ? -4.554 0.257 1.729 1.00 92.31 94 LEU A CA 1
ATOM 710 C C . LEU A 1 94 ? -5.983 0.742 1.446 1.00 92.31 94 LEU A C 1
ATOM 712 O O . LEU A 1 94 ? -6.236 1.942 1.541 1.00 92.31 94 LEU A O 1
ATOM 716 N N . LEU A 1 95 ? -6.930 -0.157 1.163 1.00 91.88 95 LEU A N 1
ATOM 717 C CA . LEU A 1 95 ? -8.320 0.225 0.912 1.00 91.88 95 LEU A CA 1
ATOM 718 C C . LEU A 1 95 ? -9.043 0.660 2.178 1.00 91.88 95 LEU A C 1
ATOM 720 O O . LEU A 1 95 ? -9.930 1.501 2.071 1.00 91.88 95 LEU A O 1
ATOM 724 N N . LEU A 1 96 ? -8.661 0.144 3.352 1.00 91.69 96 LEU A N 1
ATOM 725 C CA . LEU A 1 96 ? -9.311 0.428 4.637 1.00 91.69 96 LEU A CA 1
ATOM 726 C C . LEU A 1 96 ? -9.469 1.932 4.883 1.00 91.69 96 LEU A C 1
ATOM 728 O O . LEU A 1 96 ? -8.700 2.751 4.378 1.00 91.69 96 LEU A O 1
ATOM 732 N N . SER A 1 97 ? -10.489 2.331 5.636 1.00 90.81 97 SER A N 1
ATOM 733 C CA . SER A 1 97 ? -10.668 3.714 6.068 1.00 90.81 97 SER A CA 1
ATOM 734 C C . SER A 1 97 ? -9.537 4.064 7.032 1.00 90.81 97 SER A C 1
ATOM 736 O O . SER A 1 97 ? -8.784 3.189 7.457 1.00 90.81 97 SER A O 1
ATOM 738 N N . ASP A 1 98 ? -9.347 5.339 7.356 1.00 92.31 98 ASP A N 1
ATOM 739 C CA . ASP A 1 98 ? -8.278 5.685 8.299 1.00 92.31 98 ASP A CA 1
ATOM 740 C C . ASP A 1 98 ? -8.540 5.116 9.696 1.00 92.31 98 ASP A C 1
ATOM 742 O O . ASP A 1 98 ? -7.595 4.722 10.374 1.00 92.31 98 ASP A O 1
ATOM 746 N N . GLU A 1 99 ? -9.808 5.004 10.095 1.00 91.62 99 GLU A N 1
ATOM 747 C CA . GLU A 1 99 ? -10.215 4.373 11.354 1.00 91.62 99 GLU A CA 1
ATOM 748 C C . GLU A 1 99 ? -10.012 2.853 11.311 1.00 91.62 99 GLU A C 1
ATOM 750 O O . GLU A 1 99 ? -9.384 2.294 12.208 1.00 91.62 99 GLU A O 1
ATOM 755 N N . GLU A 1 100 ? -10.463 2.191 10.238 1.00 92.00 100 GLU A N 1
ATOM 756 C CA . GLU A 1 100 ? -10.286 0.745 10.041 1.00 92.00 100 GLU A CA 1
ATOM 757 C C . GLU A 1 100 ? -8.800 0.364 9.990 1.00 92.00 100 GLU A C 1
ATOM 759 O O . GLU A 1 100 ? -8.388 -0.628 10.587 1.00 92.00 100 GLU A O 1
ATOM 764 N N . PHE A 1 101 ? -7.984 1.167 9.302 1.00 92.06 101 PHE A N 1
ATOM 765 C CA . PHE A 1 101 ? -6.549 0.934 9.176 1.00 92.06 101 PHE A CA 1
ATOM 766 C C . PHE A 1 101 ? -5.830 1.087 10.517 1.00 92.06 101 PHE A C 1
ATOM 768 O O . PHE A 1 101 ? -5.046 0.215 10.887 1.00 92.06 101 PHE A O 1
ATOM 775 N N . LYS A 1 102 ? -6.112 2.164 11.265 1.00 91.38 102 LYS A N 1
ATOM 776 C CA . LYS A 1 102 ? -5.542 2.369 12.606 1.00 91.38 102 LYS A CA 1
ATOM 777 C C . LYS A 1 102 ? -5.924 1.234 13.547 1.00 91.38 102 LYS A C 1
ATOM 779 O O . LYS A 1 102 ? -5.038 0.630 14.135 1.00 91.38 102 LYS A O 1
ATOM 784 N N . GLY A 1 103 ? -7.209 0.884 13.605 1.00 90.62 103 GLY A N 1
ATOM 785 C CA . GLY A 1 103 ? -7.679 -0.212 14.451 1.00 90.62 103 GLY A CA 1
ATOM 786 C C . GLY A 1 103 ? -7.139 -1.581 14.024 1.00 90.62 103 GLY A C 1
ATOM 787 O O . GLY A 1 103 ? -7.022 -2.485 14.845 1.00 90.62 103 GLY A O 1
ATOM 788 N N . HIS A 1 104 ? -6.798 -1.778 12.749 1.00 89.75 104 HIS A N 1
ATOM 789 C CA . HIS A 1 104 ? -6.106 -2.989 12.309 1.00 89.75 104 HIS A CA 1
ATOM 790 C C . HIS A 1 104 ? -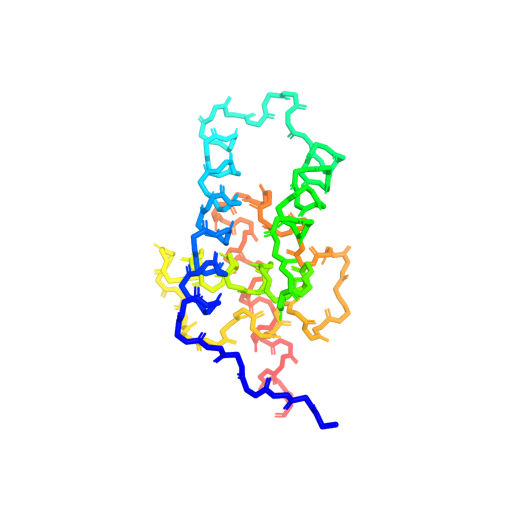4.652 -3.021 12.788 1.00 89.75 104 HIS A C 1
ATOM 792 O O . HIS A 1 104 ? -4.223 -4.019 13.355 1.00 89.75 104 HIS A O 1
ATOM 798 N N . VAL A 1 105 ? -3.924 -1.918 12.617 1.00 88.06 105 VAL A N 1
ATOM 799 C CA . VAL A 1 105 ? -2.545 -1.762 13.092 1.00 88.06 105 VAL A CA 1
ATOM 800 C C . VAL A 1 105 ? -2.431 -1.930 14.607 1.00 88.06 105 VAL A C 1
ATOM 802 O O . VAL A 1 105 ? -1.532 -2.621 15.069 1.00 88.06 105 VAL A O 1
ATOM 805 N N . GLU A 1 106 ? -3.313 -1.292 15.375 1.00 87.69 106 GLU A N 1
ATOM 806 C CA . GLU A 1 106 ? -3.280 -1.332 16.841 1.00 87.69 106 GLU A CA 1
ATOM 807 C C . GLU A 1 106 ? -3.500 -2.755 17.357 1.00 87.69 106 GLU A C 1
ATOM 809 O O . GLU A 1 106 ? -2.746 -3.205 18.211 1.00 87.69 106 GLU A O 1
ATOM 814 N N . ARG A 1 107 ? -4.439 -3.505 16.761 1.00 86.38 107 ARG A N 1
ATOM 815 C CA . ARG A 1 107 ? -4.632 -4.930 17.078 1.00 86.38 107 ARG A CA 1
ATOM 816 C C . ARG A 1 107 ? -3.385 -5.764 16.802 1.00 86.38 107 ARG A C 1
ATOM 818 O O . ARG A 1 107 ? -3.032 -6.604 17.616 1.00 86.38 107 ARG A O 1
ATOM 825 N N . LEU A 1 108 ? -2.701 -5.518 15.684 1.00 84.94 108 LEU A N 1
ATOM 826 C CA . LEU A 1 108 ? -1.451 -6.220 15.375 1.00 84.94 108 LEU A CA 1
ATOM 827 C C . LEU A 1 108 ? -0.323 -5.857 16.357 1.00 84.94 108 LEU A C 1
ATOM 829 O O . LEU A 1 108 ? 0.469 -6.725 16.713 1.00 84.94 108 LEU A O 1
ATOM 833 N N . ASP A 1 109 ? -0.240 -4.597 16.800 1.00 82.25 109 ASP A N 1
ATOM 834 C CA . ASP A 1 109 ? 0.731 -4.158 17.820 1.00 82.25 109 ASP A CA 1
ATOM 835 C C . ASP A 1 109 ? 0.432 -4.811 19.183 1.00 82.25 109 ASP A C 1
ATOM 837 O O . ASP A 1 109 ? 1.355 -5.237 19.872 1.00 82.25 109 ASP A O 1
ATOM 841 N N . GLU A 1 110 ? -0.847 -4.953 19.550 1.00 83.25 110 GLU A N 1
ATOM 842 C CA . GLU A 1 110 ? -1.289 -5.665 20.759 1.00 83.25 110 GLU A CA 1
ATOM 843 C C . GLU A 1 110 ? -0.955 -7.165 20.697 1.00 83.25 110 GLU A C 1
ATOM 845 O O . GLU A 1 110 ? -0.321 -7.686 21.614 1.00 83.25 110 GLU A O 1
ATOM 850 N N . GLU A 1 111 ? -1.293 -7.848 19.598 1.00 80.19 111 GLU A N 1
ATOM 851 C CA . GLU A 1 111 ? -1.020 -9.282 19.406 1.00 80.19 111 GLU A CA 1
ATOM 852 C C . GLU A 1 111 ? 0.478 -9.622 19.487 1.00 80.19 111 GLU A C 1
ATOM 854 O O . GLU A 1 111 ? 0.855 -10.691 19.969 1.00 80.19 111 GLU A O 1
ATOM 859 N N . LEU A 1 112 ? 1.347 -8.714 19.032 1.00 73.12 112 LEU A N 1
ATOM 860 C CA . LEU A 1 112 ? 2.801 -8.893 19.061 1.00 73.12 112 LEU A CA 1
ATOM 861 C C . LEU A 1 112 ? 3.455 -8.365 20.347 1.00 73.12 112 LEU A C 1
ATOM 863 O O . LEU A 1 112 ? 4.564 -8.785 20.678 1.00 73.12 112 LEU A O 1
ATOM 867 N N . GLY A 1 113 ? 2.793 -7.449 21.058 1.00 64.69 113 GLY A N 1
ATOM 868 C CA . GLY A 1 113 ? 3.231 -6.891 22.338 1.00 64.69 113 GLY A CA 1
ATOM 869 C C . GLY A 1 113 ? 2.870 -7.744 23.559 1.00 64.69 113 GLY A C 1
ATOM 870 O O . GLY A 1 113 ? 3.461 -7.548 24.621 1.00 64.69 113 GLY A O 1
ATOM 871 N N . GLU A 1 114 ? 1.942 -8.698 23.426 1.00 52.50 114 GLU A N 1
ATOM 872 C CA . GLU A 1 114 ? 1.605 -9.690 24.462 1.00 52.50 114 GLU A CA 1
ATOM 873 C C . GLU A 1 114 ? 2.567 -10.905 24.520 1.00 52.50 114 GLU A C 1
ATOM 875 O O . GLU A 1 114 ? 2.278 -11.887 25.211 1.00 52.50 114 GLU A O 1
ATOM 880 N N . VAL A 1 115 ? 3.733 -10.841 23.855 1.00 43.97 115 VAL A N 1
ATOM 881 C CA . VAL A 1 115 ? 4.785 -11.886 23.875 1.00 43.97 115 VAL A CA 1
ATOM 882 C C . VAL A 1 115 ? 6.005 -11.482 24.701 1.00 43.97 115 VAL A C 1
ATOM 884 O O . VAL A 1 115 ? 6.567 -10.390 24.463 1.00 43.97 115 VAL A O 1
#

pLDDT: mean 87.34, std 10.27, range [43.97, 97.0]

Foldseek 3Di:
DQDDDDPVLVVLLLVLLVVLLVVLVVCVVVVVVVPAPVNSVVSLCVSQVVHPRDHSLSSLLSNVQVLCVVLVHDHPLSVLQSPDPDPAHSSRLSNDDSVRNVVVSVVSVVVVVVD